Protein AF-A0A423XFN8-F1 (afdb_monomer)

Solvent-accessible surface area (backbone atoms only — not comparable to full-atom values): 9920 Å² total; per-residue (Å²): 135,83,81,80,76,76,83,78,79,75,72,73,83,64,72,74,47,66,69,60,49,49,41,53,52,44,55,46,25,53,52,26,41,52,51,16,45,32,30,52,80,33,45,68,60,43,37,38,61,73,40,56,92,78,33,81,88,62,83,74,67,57,66,69,60,52,52,52,30,37,52,49,14,50,50,27,41,49,51,20,44,43,33,52,46,55,57,66,72,50,74,51,64,67,59,48,46,53,53,42,51,56,49,37,54,49,38,54,50,54,51,58,69,51,49,86,78,38,75,62,71,78,37,91,82,40,64,89,74,54,52,80,53,44,52,58,57,44,63,48,37,51,50,51,38,49,52,37,52,36,53,68,71,52,56,83,51,78,76,81,75,77,76,74,76,71,77,85,79,132

Mean predicted aligned error: 8.45 Å

Sequence (170 aa):
MAPKQPPQVQQASFSVPLVYRIFFLLIEPVSALVGAFYAHFRQRDYLLLTHAASAPVFSPMPTGTSIVLSQLANLYLFFALNEAVVLRATSDLRVWKSVLFVLLLADLGHLWSLKELGLEIYAPWNWARWNAIDWGNIPFVYLGATLRLAFLADIGMPRAANKLIKPKKG

Foldseek 3Di:
DDDDDDPDPPPPQFDDDPVLCCVLAPVQLVLLLVQLCCLQVVVQVNQCLLPVVPGDPDPPDDPVSNVVSNVSSVVSNVSSCCSNPVVVVDSDLVSVLVNLVVVLVVLVVLLVVSCVVPPCLQPPVCVVVHDPVSVSRHVVSVVSNVSSVCVNVCNPGDPDPPPPPDPDDD

pLDDT: mean 85.53, std 15.1, range [42.75, 97.69]

Nearest PDB structures (foldseek):
  7m96-assembly2_C  TM=2.450E-01  e=3.052E+00  Bos taurus
  4q4a-assembly1_A  TM=2.405E-01  e=2.762E+00  Thermotoga maritima MSB8
  6uuj-assembly3_H  TM=2.293E-01  e=4.549E+00  Mycobacterium tuberculosis H37Rv

Secondary structure (DSSP, 8-state):
-PPPPPP----------HHHHHIIIIIHHHHHHHHHHHHHH-HHHHHHHHHGGGS--SSSPPHHHHHHHHHHHHHHHHHHHIIIIIHHH---HHHHHHHHHHHHHHHHHHHHHGGGG-GGGGSTTGGGG--HHHHHHTHHHHHHHHHHHHHHTTTTPPP-----------

InterPro domains:
  IPR056121 Domain of unknown function DUF7704 [PF24803] (15-155)
  IPR056121 Domain of unknown function DUF7704 [PTHR37019] (1-163)

Radius of gyration: 22.12 Å; Cα contacts (8 Å, |Δi|>4): 123; chains: 1; bounding box: 57×27×79 Å

Structure (mmCIF, N/CA/C/O backbone):
data_AF-A0A423XFN8-F1
#
_entry.id   AF-A0A423XFN8-F1
#
loop_
_atom_site.group_PDB
_atom_site.id
_atom_site.type_symbol
_atom_site.label_atom_id
_atom_site.label_alt_id
_atom_site.label_comp_id
_atom_site.label_asym_id
_atom_site.label_entity_id
_atom_site.label_seq_id
_atom_site.pdbx_PDB_ins_code
_atom_site.Cartn_x
_atom_site.Cartn_y
_atom_site.Cartn_z
_atom_site.occupancy
_atom_site.B_iso_or_equiv
_atom_site.auth_seq_id
_atom_site.auth_comp_id
_atom_site.auth_asym_id
_atom_site.auth_atom_id
_atom_site.pdbx_PDB_model_num
ATOM 1 N N . MET A 1 1 ? -8.480 -6.357 58.160 1.00 56.19 1 MET A N 1
ATOM 2 C CA . MET A 1 1 ? -8.954 -5.349 57.185 1.00 56.19 1 MET A CA 1
ATOM 3 C C . MET A 1 1 ? -8.361 -5.732 55.834 1.00 56.19 1 MET A C 1
ATOM 5 O O . MET A 1 1 ? -7.157 -5.605 55.669 1.00 56.19 1 MET A O 1
ATOM 9 N N . ALA A 1 2 ? -9.139 -6.340 54.936 1.00 52.19 2 ALA A N 1
ATOM 10 C CA . ALA A 1 2 ? -8.622 -6.749 53.627 1.00 52.19 2 ALA A CA 1
ATOM 11 C C . ALA A 1 2 ? -8.409 -5.505 52.738 1.00 52.19 2 ALA A C 1
ATOM 13 O O . ALA A 1 2 ? -9.276 -4.623 52.743 1.00 52.19 2 ALA A O 1
ATOM 14 N N . PRO A 1 3 ? -7.289 -5.393 52.001 1.00 55.03 3 PRO A N 1
ATOM 15 C CA . PRO A 1 3 ? -7.059 -4.266 51.105 1.00 55.03 3 PRO A CA 1
ATOM 16 C C . PRO A 1 3 ? -8.101 -4.273 49.980 1.00 55.03 3 PRO A C 1
ATOM 18 O O . PRO A 1 3 ? -8.287 -5.275 49.289 1.00 55.03 3 PRO A O 1
ATOM 21 N N . LYS A 1 4 ? -8.801 -3.144 49.811 1.00 50.28 4 LYS A N 1
ATOM 22 C CA . LYS A 1 4 ? -9.712 -2.919 4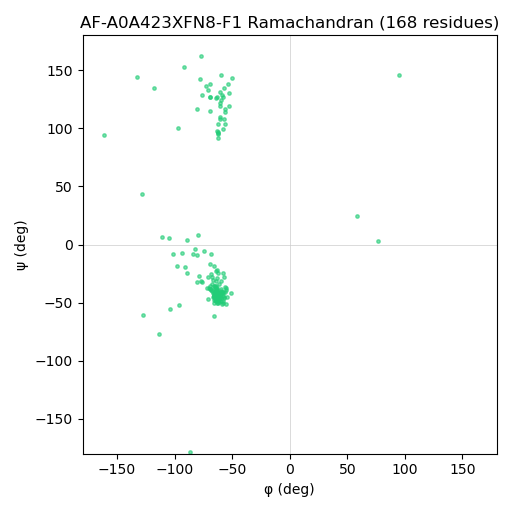8.683 1.00 50.28 4 LYS A CA 1
ATOM 23 C C . LYS A 1 4 ? -8.903 -3.010 47.391 1.00 50.28 4 LYS A C 1
ATOM 25 O O . LYS A 1 4 ? -7.985 -2.218 47.189 1.00 50.28 4 LYS A O 1
ATOM 30 N N . GLN A 1 5 ? -9.252 -3.963 46.531 1.00 48.12 5 GLN A N 1
ATOM 31 C CA . GLN A 1 5 ? -8.715 -4.022 45.177 1.00 48.12 5 GLN A CA 1
ATOM 32 C C . GLN A 1 5 ? -9.019 -2.694 44.462 1.00 48.12 5 GLN A C 1
ATOM 34 O O . GLN A 1 5 ? -10.144 -2.191 44.580 1.00 48.12 5 GLN A O 1
ATOM 39 N N . PRO A 1 6 ? -8.041 -2.097 43.757 1.00 52.78 6 PRO A N 1
ATOM 40 C CA . PRO A 1 6 ? -8.286 -0.894 42.981 1.00 52.78 6 PRO A CA 1
ATOM 41 C C . PRO A 1 6 ? -9.362 -1.180 41.924 1.00 52.78 6 PRO A C 1
ATOM 43 O O . PRO A 1 6 ? -9.443 -2.307 41.424 1.00 52.78 6 PRO A O 1
ATOM 46 N N . PRO A 1 7 ? -10.209 -0.192 41.591 1.00 47.75 7 PRO A N 1
ATOM 47 C CA . PRO A 1 7 ? -11.250 -0.369 40.592 1.00 47.75 7 PRO A CA 1
ATOM 48 C C . PRO A 1 7 ? -10.610 -0.819 39.279 1.00 47.75 7 PRO A C 1
ATOM 50 O O . PRO A 1 7 ? -9.807 -0.096 38.688 1.00 47.75 7 PRO A O 1
ATOM 53 N N . GLN A 1 8 ? -10.951 -2.031 38.837 1.00 47.66 8 GLN A N 1
ATOM 54 C CA . GLN A 1 8 ? -10.616 -2.497 37.500 1.00 47.66 8 GLN A CA 1
ATOM 55 C C . GLN A 1 8 ? -11.289 -1.537 36.522 1.00 47.66 8 GLN A C 1
ATOM 57 O O . GLN A 1 8 ? -12.515 -1.513 36.402 1.00 47.66 8 GLN A O 1
ATOM 62 N N . VAL A 1 9 ? -10.487 -0.700 35.864 1.00 49.47 9 VAL A N 1
ATOM 63 C CA . VAL A 1 9 ? -10.947 0.115 34.744 1.00 49.47 9 VAL A CA 1
ATOM 64 C C . VAL A 1 9 ? -11.358 -0.876 33.668 1.00 49.47 9 VAL A C 1
ATOM 66 O O . VAL A 1 9 ? -10.518 -1.436 32.969 1.00 49.47 9 VAL A O 1
ATOM 69 N N . GLN A 1 10 ? -12.656 -1.155 33.599 1.00 42.75 10 GLN A N 1
ATOM 70 C CA . GLN A 1 10 ? -13.248 -1.957 32.548 1.00 42.75 10 GLN A CA 1
ATOM 71 C C . GLN A 1 10 ? -12.989 -1.197 31.250 1.00 42.75 10 GLN A C 1
ATOM 73 O O . GLN A 1 10 ? -13.668 -0.212 30.957 1.00 42.75 10 GLN A O 1
ATOM 78 N N . GLN A 1 11 ? -11.932 -1.584 30.529 1.00 46.00 11 GLN A N 1
ATOM 79 C CA . GLN A 1 11 ? -11.659 -1.033 29.213 1.00 46.00 11 GLN A CA 1
ATOM 80 C C . GLN A 1 11 ? -12.909 -1.294 28.386 1.00 46.00 11 GLN A C 1
ATOM 82 O O . GLN A 1 11 ? -13.301 -2.445 28.188 1.00 46.00 11 GLN A O 1
ATOM 87 N N . ALA A 1 12 ? -13.590 -0.217 27.997 1.00 48.91 12 ALA A N 1
ATOM 88 C CA . ALA A 1 12 ? -14.726 -0.313 27.107 1.00 48.91 12 ALA A CA 1
ATOM 89 C C . ALA A 1 12 ? -14.255 -1.102 25.886 1.00 48.91 12 ALA A C 1
ATOM 91 O O . ALA A 1 12 ? -13.299 -0.696 25.226 1.00 48.91 12 ALA A O 1
ATOM 92 N N . SER A 1 13 ? -14.878 -2.253 25.635 1.00 52.38 13 SER A N 1
ATOM 93 C CA . SER A 1 13 ? -14.594 -3.070 24.464 1.00 52.38 13 SER A CA 1
ATOM 94 C C . SER A 1 13 ? -14.952 -2.240 23.239 1.00 52.38 13 SER A C 1
ATOM 96 O O . SER A 1 13 ? -16.119 -2.121 22.857 1.00 52.38 13 SER A O 1
ATOM 98 N N . PHE A 1 14 ? -13.950 -1.577 22.684 1.00 61.59 14 PHE A N 1
ATOM 99 C CA . PHE A 1 14 ? -14.089 -0.760 21.505 1.00 61.59 14 PHE A CA 1
ATOM 100 C C . PHE A 1 14 ? -14.349 -1.688 20.320 1.00 61.59 14 PHE A C 1
ATOM 102 O O . PHE A 1 14 ? -13.523 -2.531 19.971 1.00 61.59 14 PHE A O 1
ATOM 109 N N . SER A 1 15 ? -15.540 -1.576 19.736 1.00 74.69 15 SER A N 1
ATOM 110 C CA . SER A 1 15 ? -15.917 -2.373 18.575 1.00 74.69 15 SER A CA 1
ATOM 111 C C . SER A 1 15 ? -15.677 -1.548 17.319 1.00 74.69 15 SER A C 1
ATOM 113 O O . SER A 1 15 ? -16.465 -0.662 16.985 1.00 74.69 15 SER A O 1
ATOM 115 N N . VAL A 1 16 ? -14.557 -1.812 16.644 1.00 83.81 16 VAL A N 1
ATOM 116 C CA . VAL A 1 16 ? -14.291 -1.252 15.315 1.00 83.81 16 VAL A CA 1
ATOM 117 C C . VAL A 1 16 ? -15.388 -1.729 14.351 1.00 83.81 16 VAL A C 1
ATOM 119 O O .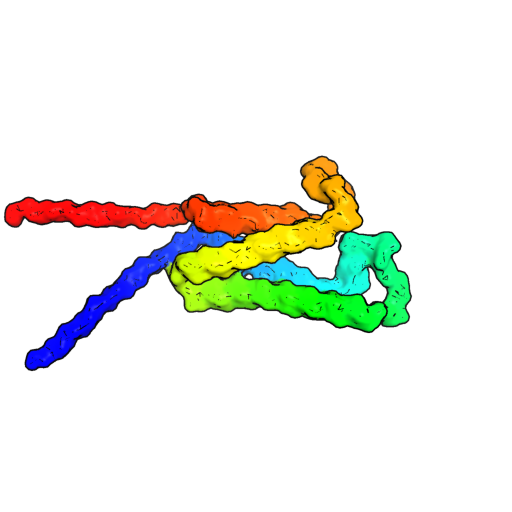 VAL A 1 16 ? -15.648 -2.938 14.300 1.00 83.81 16 VAL A O 1
ATOM 122 N N . PRO A 1 17 ? -16.008 -0.830 13.561 1.00 89.19 17 PRO A N 1
ATOM 123 C CA . PRO A 1 17 ? -16.967 -1.203 12.528 1.00 89.19 17 PRO A CA 1
ATOM 124 C C . PRO A 1 17 ? -16.446 -2.306 11.604 1.00 89.19 17 PRO A C 1
ATOM 126 O O . PRO A 1 17 ? -15.269 -2.340 11.242 1.00 89.19 17 PRO A O 1
ATOM 129 N N . LEU A 1 18 ? -17.346 -3.202 11.193 1.00 89.69 18 LEU A N 1
ATOM 130 C CA . LEU A 1 18 ? -16.993 -4.399 10.427 1.00 89.69 18 LEU A CA 1
ATOM 131 C C . LEU A 1 18 ? -16.220 -4.073 9.140 1.00 89.69 18 LEU A C 1
ATOM 133 O O . LEU A 1 18 ? -15.260 -4.766 8.826 1.00 89.69 18 LEU A O 1
ATOM 137 N N . VAL A 1 19 ? -16.600 -2.999 8.441 1.00 92.31 19 VAL A N 1
ATOM 138 C CA . VAL A 1 19 ? -15.951 -2.561 7.193 1.00 92.31 19 VAL A CA 1
ATOM 139 C C . VAL A 1 19 ? -14.458 -2.292 7.407 1.00 92.31 19 VAL A C 1
ATOM 141 O O . VAL A 1 19 ? -13.631 -2.861 6.700 1.00 92.31 19 VAL A O 1
ATOM 144 N N . TYR A 1 20 ? -14.103 -1.507 8.429 1.00 92.31 20 TYR A N 1
ATOM 145 C CA . TYR A 1 20 ? -12.704 -1.217 8.757 1.00 92.31 20 TYR A CA 1
ATOM 146 C C . TYR A 1 20 ? -11.944 -2.468 9.199 1.00 92.31 20 TYR A C 1
ATOM 148 O O . TYR A 1 20 ? -10.792 -2.653 8.824 1.00 92.31 20 TYR A O 1
ATOM 156 N N . ARG A 1 21 ? -12.588 -3.366 9.957 1.00 90.44 21 ARG A N 1
ATOM 157 C CA . ARG A 1 21 ? -11.958 -4.632 10.370 1.00 90.44 21 ARG A CA 1
ATOM 158 C C . ARG A 1 21 ? -11.649 -5.525 9.179 1.00 90.44 21 ARG A C 1
ATOM 160 O O . ARG A 1 21 ? -10.557 -6.069 9.115 1.00 90.44 21 ARG A O 1
ATOM 167 N N . ILE A 1 22 ? -12.596 -5.702 8.262 1.00 92.50 22 ILE A N 1
ATOM 168 C CA . ILE A 1 22 ? -12.396 -6.551 7.084 1.00 92.50 22 ILE A CA 1
ATOM 169 C C . ILE A 1 22 ? -11.290 -5.968 6.208 1.00 92.50 22 ILE A C 1
ATOM 171 O O . ILE A 1 22 ? -10.395 -6.702 5.795 1.00 92.50 22 ILE A O 1
ATOM 175 N N . PHE A 1 23 ? -11.325 -4.660 5.955 1.00 93.50 23 PHE A N 1
ATOM 176 C CA . PHE A 1 23 ? -10.339 -4.034 5.088 1.00 93.50 23 PHE A CA 1
ATOM 177 C C . PHE A 1 23 ? -8.931 -4.086 5.698 1.00 93.50 23 PHE A C 1
ATOM 179 O O . PHE A 1 23 ? -8.070 -4.776 5.154 1.00 93.50 23 PHE A O 1
ATOM 186 N N . PHE A 1 24 ? -8.731 -3.468 6.868 1.00 92.44 24 PHE A N 1
ATOM 187 C CA . PHE A 1 24 ? -7.403 -3.336 7.477 1.00 92.44 24 PHE A CA 1
ATOM 188 C C . PHE A 1 24 ? -6.839 -4.652 8.009 1.00 92.44 24 PHE A C 1
ATOM 190 O O . PHE A 1 24 ? -5.632 -4.798 8.099 1.00 92.44 24 PHE A O 1
ATOM 197 N N . LEU A 1 25 ? -7.668 -5.622 8.413 1.00 91.50 25 LEU A N 1
ATOM 198 C CA . LEU A 1 25 ? -7.147 -6.863 9.000 1.00 91.50 25 LEU A CA 1
ATOM 199 C C . LEU A 1 25 ? -7.048 -8.015 7.999 1.00 91.50 25 LEU A C 1
ATOM 201 O O . LEU A 1 25 ? -6.356 -8.987 8.307 1.00 91.50 25 LEU A O 1
ATOM 205 N N . LEU A 1 26 ? -7.738 -7.967 6.855 1.00 91.56 26 LEU A N 1
ATOM 206 C CA . LEU A 1 26 ? -7.758 -9.076 5.890 1.00 91.56 26 LEU A CA 1
ATOM 207 C C . LEU A 1 26 ? -7.386 -8.637 4.479 1.00 91.56 26 LEU A C 1
ATOM 209 O O . LEU A 1 26 ? -6.407 -9.145 3.94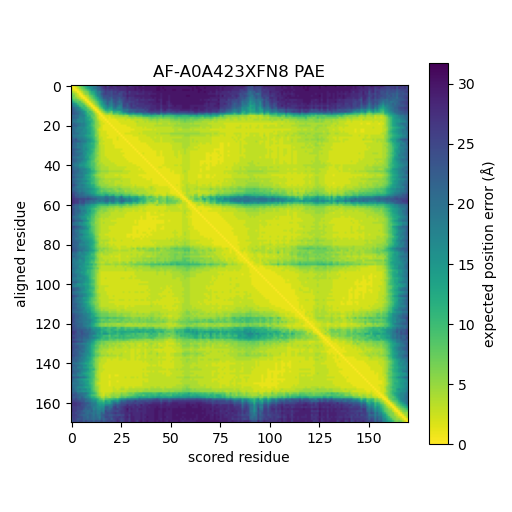1 1.00 91.56 26 LEU A O 1
ATOM 213 N N . ILE A 1 27 ? -8.159 -7.727 3.882 1.00 93.62 27 ILE A N 1
ATOM 214 C CA . ILE A 1 27 ? -7.989 -7.362 2.466 1.00 93.62 27 ILE A CA 1
ATOM 215 C C . ILE A 1 27 ? -6.609 -6.753 2.245 1.00 93.62 27 ILE A C 1
ATOM 217 O O . ILE A 1 27 ? -5.885 -7.156 1.333 1.00 93.62 27 ILE A O 1
ATOM 221 N N . GLU A 1 28 ? -6.239 -5.805 3.093 1.00 93.06 28 GLU A N 1
ATOM 222 C CA . GLU A 1 28 ? -4.999 -5.069 2.940 1.00 93.06 28 GLU A CA 1
ATOM 223 C C . GLU A 1 28 ? -3.750 -5.909 3.239 1.00 93.06 28 GLU A C 1
ATOM 225 O O . GLU A 1 28 ? -2.894 -5.985 2.352 1.00 93.06 28 GLU A O 1
ATOM 230 N N . PRO A 1 29 ? -3.671 -6.678 4.346 1.00 92.88 29 PRO A N 1
ATOM 231 C CA . PRO A 1 29 ? -2.532 -7.561 4.585 1.00 92.88 29 PRO A CA 1
ATOM 232 C C . PRO A 1 29 ? -2.320 -8.583 3.470 1.00 92.88 29 PRO A C 1
ATOM 234 O O . PRO A 1 29 ? -1.186 -8.836 3.070 1.00 92.88 29 PRO A O 1
ATOM 237 N N . VAL A 1 30 ? -3.399 -9.166 2.936 1.00 94.75 30 VAL A N 1
ATOM 238 C CA . VAL A 1 30 ? -3.303 -10.120 1.821 1.00 94.75 30 VAL A CA 1
ATOM 239 C C . VAL A 1 30 ? -2.796 -9.424 0.558 1.00 94.75 30 VAL A C 1
ATOM 241 O O . VAL A 1 30 ? -1.916 -9.955 -0.116 1.00 94.75 30 VAL A O 1
ATOM 244 N N . SER A 1 31 ? -3.295 -8.226 0.258 1.00 93.56 31 SER A N 1
ATOM 245 C CA . SER A 1 31 ? -2.862 -7.455 -0.914 1.00 93.56 31 SER A CA 1
ATOM 246 C C . SER A 1 31 ? -1.387 -7.050 -0.809 1.00 93.56 31 SER A C 1
ATOM 248 O O . SER A 1 31 ? -0.629 -7.227 -1.763 1.00 93.56 31 SER A O 1
ATOM 250 N N . ALA A 1 32 ? -0.943 -6.610 0.372 1.00 94.25 32 ALA A N 1
ATOM 251 C CA . ALA A 1 32 ? 0.457 -6.303 0.650 1.00 94.25 32 ALA A CA 1
ATOM 252 C C . ALA A 1 32 ? 1.357 -7.547 0.528 1.00 94.25 32 ALA A C 1
ATOM 254 O O . ALA A 1 32 ? 2.441 -7.465 -0.048 1.00 94.25 32 ALA A O 1
ATOM 255 N N . LEU A 1 33 ? 0.902 -8.724 0.979 1.00 95.44 33 LEU A N 1
ATOM 256 C CA . LEU A 1 33 ? 1.630 -9.986 0.785 1.00 95.44 33 LEU A CA 1
ATOM 257 C C . LEU A 1 33 ? 1.766 -10.366 -0.694 1.00 95.44 33 LEU A C 1
ATOM 259 O O . LEU A 1 33 ? 2.828 -10.836 -1.103 1.00 95.44 33 LEU A O 1
ATOM 263 N N . VAL A 1 34 ? 0.729 -10.148 -1.507 1.00 95.12 34 VAL A N 1
ATOM 264 C CA . VAL A 1 34 ? 0.810 -10.357 -2.963 1.00 95.12 34 VAL A CA 1
ATOM 265 C C . VAL A 1 34 ? 1.838 -9.404 -3.575 1.00 95.12 34 VAL A C 1
ATOM 267 O O . VAL A 1 34 ? 2.700 -9.849 -4.334 1.00 95.12 34 VAL A O 1
ATOM 270 N N . GLY A 1 35 ? 1.816 -8.123 -3.196 1.00 94.69 35 GLY A N 1
ATOM 271 C CA . GLY A 1 35 ? 2.830 -7.149 -3.611 1.00 94.69 35 GLY A CA 1
ATOM 272 C C . GLY A 1 35 ? 4.247 -7.584 -3.227 1.00 94.69 35 GLY A C 1
ATOM 273 O O . GLY A 1 35 ? 5.145 -7.583 -4.070 1.00 94.69 35 GLY A O 1
ATOM 274 N N . ALA A 1 36 ? 4.442 -8.041 -1.985 1.00 96.75 36 ALA A N 1
ATOM 275 C CA . ALA A 1 36 ? 5.722 -8.554 -1.495 1.00 96.75 36 ALA A CA 1
ATOM 276 C C . ALA A 1 36 ? 6.203 -9.769 -2.300 1.00 96.75 36 ALA A C 1
ATOM 278 O O . ALA A 1 36 ? 7.372 -9.851 -2.682 1.00 96.75 36 ALA A O 1
ATOM 279 N N . PHE A 1 37 ? 5.293 -10.699 -2.601 1.00 97.06 37 PHE A N 1
ATOM 280 C CA . PHE A 1 37 ? 5.602 -11.876 -3.399 1.00 97.06 37 PHE A CA 1
ATOM 281 C C . PHE A 1 37 ? 6.109 -11.491 -4.791 1.00 97.06 37 PHE A C 1
ATOM 283 O O . PHE A 1 37 ? 7.161 -11.978 -5.211 1.00 97.06 37 PHE A O 1
ATOM 290 N N . TYR A 1 38 ? 5.407 -10.595 -5.492 1.00 96.12 38 TYR A N 1
ATOM 291 C CA . TYR A 1 38 ? 5.839 -10.173 -6.823 1.00 96.12 38 TYR A CA 1
ATOM 292 C C . TYR A 1 38 ? 7.152 -9.386 -6.779 1.00 96.12 38 TYR A C 1
ATOM 294 O O . TYR A 1 38 ? 8.044 -9.649 -7.585 1.00 96.12 38 TYR A O 1
ATOM 302 N N . ALA A 1 39 ? 7.312 -8.487 -5.807 1.00 95.94 39 ALA A N 1
ATOM 303 C CA . ALA A 1 39 ? 8.523 -7.689 -5.658 1.00 95.94 39 ALA A CA 1
ATOM 304 C C . ALA A 1 39 ? 9.769 -8.542 -5.349 1.00 95.94 39 ALA A C 1
ATOM 306 O O . ALA A 1 39 ? 10.855 -8.198 -5.801 1.00 95.94 39 ALA A O 1
ATOM 307 N N . HIS A 1 40 ? 9.657 -9.675 -4.646 1.00 97.06 40 HIS A N 1
ATOM 308 C CA . HIS A 1 40 ? 10.824 -10.524 -4.361 1.00 97.06 40 HIS A CA 1
ATOM 309 C C . HIS A 1 40 ? 10.992 -11.692 -5.340 1.00 97.06 40 HIS A C 1
ATOM 311 O O . HIS A 1 40 ? 12.062 -11.866 -5.918 1.00 97.06 40 HIS A O 1
ATOM 317 N N . PHE A 1 41 ? 9.943 -12.488 -5.553 1.00 96.06 41 PHE A N 1
ATOM 318 C CA . PHE A 1 41 ? 10.034 -13.743 -6.306 1.00 96.06 41 PHE A CA 1
ATOM 319 C C . PHE A 1 41 ? 9.758 -13.579 -7.805 1.00 96.06 41 PHE A C 1
ATOM 321 O O . PHE A 1 41 ? 10.135 -14.443 -8.595 1.00 96.06 41 PHE A O 1
ATOM 328 N N . ARG A 1 42 ? 9.106 -12.483 -8.219 1.00 94.88 42 ARG A N 1
ATOM 329 C CA . ARG A 1 42 ? 8.728 -12.203 -9.618 1.00 94.88 42 ARG A CA 1
ATOM 330 C C . ARG A 1 42 ? 9.190 -10.816 -10.070 1.00 94.88 42 ARG A C 1
ATOM 332 O O . ARG A 1 42 ? 8.469 -10.105 -10.760 1.00 94.88 42 ARG A O 1
ATOM 339 N N . GLN A 1 43 ? 10.424 -10.448 -9.720 1.00 94.81 43 GLN A N 1
ATOM 340 C CA . GLN A 1 43 ? 10.999 -9.115 -9.967 1.00 94.81 43 GLN A CA 1
ATOM 341 C C . GLN A 1 43 ? 10.858 -8.630 -11.417 1.00 94.81 43 GLN A C 1
ATOM 343 O O . GLN A 1 43 ? 10.544 -7.466 -11.653 1.00 94.81 43 GLN A O 1
ATOM 348 N N . ARG A 1 44 ? 11.073 -9.516 -12.398 1.00 93.44 44 ARG A N 1
ATOM 349 C CA . ARG A 1 44 ? 10.933 -9.170 -13.820 1.00 93.44 44 ARG A CA 1
ATOM 350 C C . ARG A 1 44 ? 9.496 -8.805 -14.172 1.00 93.44 44 ARG A C 1
ATOM 352 O O . ARG A 1 44 ? 9.280 -7.765 -14.783 1.00 93.44 44 ARG A O 1
ATOM 359 N N . ASP A 1 45 ? 8.543 -9.637 -13.767 1.00 93.81 45 ASP A N 1
ATOM 360 C CA . ASP A 1 45 ? 7.119 -9.405 -14.018 1.00 93.81 45 ASP A CA 1
ATOM 361 C C . ASP A 1 45 ? 6.665 -8.120 -13.311 1.00 93.81 45 ASP A C 1
ATOM 363 O O . ASP A 1 45 ? 5.983 -7.294 -13.910 1.00 93.81 45 ASP A O 1
ATOM 367 N N . TYR A 1 46 ? 7.131 -7.897 -12.077 1.00 94.81 46 TYR A N 1
ATOM 368 C CA . TYR A 1 46 ? 6.861 -6.682 -11.308 1.00 94.81 46 TYR A CA 1
ATOM 369 C C . TYR A 1 46 ? 7.330 -5.416 -12.037 1.00 94.81 46 TYR A C 1
ATOM 371 O O . TYR A 1 46 ? 6.563 -4.465 -12.179 1.00 94.81 46 TYR A O 1
ATOM 379 N N . LEU A 1 47 ? 8.565 -5.400 -12.552 1.00 95.00 47 LEU A N 1
ATOM 380 C CA . LEU A 1 47 ? 9.098 -4.251 -13.294 1.00 95.00 47 LEU A CA 1
ATOM 381 C C . LEU A 1 47 ? 8.434 -4.072 -14.662 1.00 95.00 47 LEU A C 1
ATOM 383 O O . LEU A 1 47 ? 8.191 -2.936 -15.059 1.00 95.00 47 LEU A O 1
ATOM 387 N N . LEU A 1 48 ? 8.118 -5.162 -15.368 1.00 93.94 48 LEU A N 1
ATOM 388 C CA . LEU A 1 48 ? 7.402 -5.103 -16.647 1.00 93.94 48 LEU A CA 1
ATOM 389 C C . LEU A 1 48 ? 6.006 -4.507 -16.484 1.00 93.94 48 LEU A C 1
ATOM 391 O O . LEU A 1 48 ? 5.607 -3.665 -17.284 1.00 93.94 48 LEU A O 1
ATOM 395 N N . LEU A 1 49 ? 5.285 -4.922 -15.442 1.00 93.38 49 LEU A N 1
ATOM 396 C CA . LEU A 1 49 ? 3.977 -4.364 -15.119 1.00 93.38 49 LEU A CA 1
ATOM 397 C C . LEU A 1 49 ? 4.088 -2.912 -14.645 1.00 93.38 49 LEU A C 1
ATOM 399 O O . LEU A 1 49 ? 3.247 -2.099 -15.006 1.00 93.38 49 LEU A O 1
ATOM 403 N N . THR A 1 50 ? 5.124 -2.574 -13.869 1.00 93.50 50 THR A N 1
ATOM 404 C CA . THR A 1 50 ? 5.338 -1.199 -13.387 1.00 93.50 50 THR A CA 1
ATOM 405 C C . THR A 1 50 ? 5.637 -0.246 -14.542 1.00 93.50 50 THR A C 1
ATOM 407 O O . THR A 1 50 ? 5.021 0.809 -14.645 1.00 93.50 50 THR A O 1
ATOM 410 N N . HIS A 1 51 ? 6.588 -0.594 -15.413 1.00 93.31 51 HIS A N 1
ATOM 411 C CA . HIS A 1 51 ? 6.913 0.196 -16.595 1.00 93.31 51 HIS A CA 1
ATOM 412 C C . HIS A 1 51 ? 7.693 -0.637 -17.622 1.00 93.31 51 HIS A C 1
ATOM 414 O O . HIS A 1 51 ? 8.924 -0.724 -17.591 1.00 93.31 51 HIS A O 1
ATOM 420 N N . ALA A 1 52 ? 6.971 -1.229 -18.576 1.00 90.75 52 ALA A N 1
ATOM 421 C CA . ALA A 1 52 ? 7.544 -2.140 -19.566 1.00 90.75 52 ALA A CA 1
ATOM 422 C C . ALA A 1 52 ? 8.696 -1.528 -20.381 1.00 90.75 52 ALA A C 1
ATOM 424 O O . ALA A 1 52 ? 9.669 -2.218 -20.674 1.00 90.75 52 ALA A O 1
ATOM 425 N N . ALA A 1 53 ? 8.615 -0.235 -20.715 1.00 90.62 53 ALA A N 1
ATOM 426 C CA . ALA A 1 53 ? 9.608 0.427 -21.559 1.00 90.62 53 ALA A CA 1
ATOM 427 C C . ALA A 1 53 ? 10.986 0.581 -20.889 1.00 90.62 53 ALA A C 1
ATOM 429 O O . ALA A 1 53 ? 11.991 0.646 -21.592 1.00 90.62 53 ALA A O 1
ATOM 430 N N . SER A 1 54 ? 11.055 0.612 -19.552 1.00 90.75 54 SER A N 1
ATOM 431 C CA . SER A 1 54 ? 12.324 0.686 -18.806 1.00 90.75 54 SER A CA 1
ATOM 432 C C . SER A 1 54 ? 12.651 -0.589 -18.029 1.00 90.75 54 SER A C 1
ATOM 434 O O . SER A 1 54 ? 13.598 -0.601 -17.241 1.00 90.75 54 SER A O 1
ATOM 436 N N . ALA A 1 55 ? 11.868 -1.655 -18.196 1.00 90.94 55 ALA A N 1
ATOM 437 C CA . ALA A 1 55 ? 12.114 -2.912 -17.511 1.00 90.94 55 ALA A CA 1
ATOM 438 C C . ALA A 1 55 ? 13.389 -3.589 -18.063 1.00 90.94 55 ALA A C 1
ATOM 440 O O . ALA A 1 55 ? 13.593 -3.617 -19.281 1.00 90.94 55 ALA A O 1
ATOM 441 N N . PRO A 1 56 ? 14.251 -4.174 -17.208 1.00 87.69 56 PRO A N 1
ATOM 442 C CA . PRO A 1 56 ? 15.446 -4.875 -17.662 1.00 87.69 56 PRO A CA 1
ATOM 443 C C . PRO A 1 56 ? 15.112 -6.021 -18.625 1.00 87.69 56 PRO A C 1
ATOM 445 O O . PRO A 1 56 ? 14.318 -6.912 -18.316 1.00 87.69 56 PRO A O 1
ATOM 448 N N . VAL A 1 57 ? 15.752 -6.014 -19.796 1.00 80.31 57 VAL A N 1
ATOM 449 C CA . VAL A 1 57 ? 15.538 -7.027 -20.845 1.00 80.31 57 VAL A CA 1
ATOM 450 C C . VAL A 1 57 ? 16.322 -8.316 -20.554 1.00 80.31 57 VAL A C 1
ATOM 452 O O . VAL A 1 57 ? 15.863 -9.418 -20.876 1.00 80.31 57 VAL A O 1
ATOM 455 N N . PHE A 1 58 ? 17.490 -8.181 -19.917 1.00 75.81 58 PHE A N 1
ATOM 456 C CA . PHE A 1 58 ? 18.458 -9.255 -19.692 1.00 75.81 58 PHE A CA 1
ATOM 457 C C . PHE A 1 58 ? 18.246 -9.985 -18.358 1.00 75.81 58 PHE A C 1
ATOM 459 O O . PHE A 1 58 ? 17.741 -9.420 -17.390 1.00 75.81 58 PHE A O 1
ATOM 466 N N . SER A 1 59 ? 18.662 -11.254 -18.323 1.00 77.69 59 SER A N 1
ATOM 467 C CA . SER A 1 59 ? 18.726 -12.087 -17.119 1.00 77.69 59 SER A CA 1
ATOM 468 C C . SER A 1 59 ? 20.187 -12.479 -16.869 1.00 77.69 59 SER A C 1
ATOM 470 O O . SER A 1 59 ? 20.847 -12.889 -17.827 1.00 77.69 59 SER A O 1
ATOM 472 N N . PRO A 1 60 ? 20.699 -12.400 -15.628 1.00 83.75 60 PRO A N 1
ATOM 473 C CA . PRO A 1 60 ? 19.972 -12.104 -14.389 1.00 83.75 60 PRO A CA 1
ATOM 474 C C . PRO A 1 60 ? 19.626 -10.615 -14.204 1.00 83.75 60 PRO A C 1
ATOM 476 O O . PRO A 1 60 ? 20.201 -9.741 -14.849 1.00 83.75 60 PRO A O 1
ATOM 479 N N . MET A 1 61 ? 18.670 -10.343 -13.308 1.00 91.25 61 MET A N 1
ATOM 480 C CA . MET A 1 61 ? 18.296 -8.988 -12.879 1.00 91.25 61 MET A CA 1
ATOM 481 C C . MET A 1 61 ? 19.539 -8.224 -12.393 1.00 91.25 61 MET A C 1
ATOM 483 O O . MET A 1 61 ? 20.332 -8.813 -11.651 1.00 91.25 61 MET A O 1
ATOM 487 N N . PRO A 1 62 ? 19.715 -6.930 -12.729 1.00 93.44 62 PRO A N 1
ATOM 488 C CA . PRO A 1 62 ? 20.809 -6.139 -12.179 1.00 93.44 62 PRO A CA 1
ATOM 489 C C . PRO A 1 62 ? 20.823 -6.207 -10.648 1.00 93.44 62 PRO A C 1
ATOM 491 O O . PRO A 1 62 ? 19.794 -5.995 -10.002 1.00 93.44 62 PRO A O 1
ATOM 494 N N . THR A 1 63 ? 21.989 -6.491 -10.064 1.00 94.06 63 THR A N 1
ATOM 495 C CA . THR A 1 63 ? 22.122 -6.795 -8.630 1.00 94.06 63 THR A CA 1
ATOM 496 C C . THR A 1 63 ? 21.529 -5.704 -7.740 1.00 94.06 63 THR A C 1
ATOM 498 O O . THR A 1 63 ? 20.767 -6.006 -6.826 1.00 94.06 63 THR A O 1
ATOM 501 N N . GLY A 1 64 ? 21.813 -4.430 -8.037 1.00 95.31 64 GLY A N 1
ATOM 502 C CA . GLY A 1 64 ? 21.265 -3.300 -7.278 1.00 95.31 64 GLY A CA 1
ATOM 503 C C . GLY A 1 64 ? 19.735 -3.241 -7.325 1.00 95.31 64 GLY A C 1
ATOM 504 O O . GLY A 1 64 ? 19.091 -3.112 -6.288 1.00 95.31 64 GLY A O 1
ATOM 505 N N . THR A 1 65 ? 19.142 -3.424 -8.507 1.00 94.50 65 THR A N 1
ATOM 506 C CA . THR A 1 65 ? 17.683 -3.471 -8.684 1.00 94.50 65 THR A CA 1
ATOM 507 C C . THR A 1 65 ? 17.063 -4.639 -7.919 1.00 94.50 65 THR A C 1
ATOM 509 O O . THR A 1 65 ? 16.051 -4.460 -7.247 1.00 94.50 65 THR A O 1
ATOM 512 N N . SER A 1 66 ? 17.687 -5.819 -7.966 1.00 95.31 66 SER A N 1
ATOM 513 C CA . SER A 1 66 ? 17.209 -7.003 -7.245 1.00 95.31 66 SER A CA 1
ATOM 514 C C . SER A 1 66 ? 17.225 -6.814 -5.723 1.00 95.31 66 SER A C 1
ATOM 516 O O . SER A 1 66 ? 16.271 -7.191 -5.035 1.00 95.31 66 SER A O 1
ATOM 518 N N . ILE A 1 67 ? 18.275 -6.179 -5.189 1.00 96.75 67 ILE A N 1
ATOM 519 C CA . ILE A 1 67 ? 18.375 -5.839 -3.763 1.00 96.75 67 ILE A CA 1
ATOM 520 C C . ILE A 1 67 ? 17.264 -4.861 -3.374 1.00 96.75 67 ILE A C 1
ATOM 522 O O . ILE A 1 67 ? 16.530 -5.132 -2.426 1.00 96.75 67 ILE A O 1
ATOM 526 N N . VAL A 1 68 ? 17.091 -3.769 -4.124 1.00 97.19 68 VAL A N 1
ATOM 527 C CA . VAL A 1 68 ? 16.078 -2.741 -3.825 1.00 97.19 68 VAL A CA 1
ATOM 528 C C . VAL A 1 68 ? 14.658 -3.307 -3.904 1.00 97.19 68 VAL A C 1
ATOM 530 O O . VAL A 1 68 ? 13.844 -3.040 -3.025 1.00 97.19 68 VAL A O 1
ATOM 533 N N . LEU A 1 69 ? 14.355 -4.152 -4.893 1.00 96.69 69 LEU A N 1
ATOM 534 C CA . LEU A 1 69 ? 13.052 -4.819 -4.982 1.00 96.69 69 LEU A CA 1
ATOM 535 C C . LEU A 1 69 ? 12.809 -5.792 -3.821 1.00 96.69 69 LEU A C 1
ATOM 537 O O . LEU A 1 69 ? 11.698 -5.883 -3.306 1.00 96.69 69 LEU A O 1
ATOM 541 N N . SER A 1 70 ? 13.852 -6.476 -3.352 1.00 97.50 70 SER A N 1
ATOM 542 C CA . SER A 1 70 ? 13.754 -7.330 -2.162 1.00 97.50 70 SER A CA 1
ATOM 543 C C . SER A 1 70 ? 13.555 -6.512 -0.882 1.00 97.50 70 SER A C 1
ATOM 545 O O . SER A 1 70 ? 12.799 -6.919 -0.003 1.00 97.50 70 SER A O 1
ATOM 547 N N . GLN A 1 71 ? 14.176 -5.334 -0.782 1.00 97.62 71 GLN A N 1
ATOM 548 C CA . GLN A 1 71 ? 13.927 -4.386 0.308 1.00 97.62 71 GLN A CA 1
ATOM 549 C C . GLN A 1 71 ? 12.487 -3.856 0.267 1.00 97.62 71 GLN A C 1
ATOM 551 O O . GLN A 1 71 ? 11.839 -3.790 1.311 1.00 97.62 71 GLN A O 1
ATOM 556 N N . LEU A 1 72 ? 11.958 -3.553 -0.923 1.00 96.75 72 LEU A N 1
ATOM 557 C CA . LEU A 1 72 ? 10.558 -3.170 -1.113 1.00 96.75 72 LEU A CA 1
ATOM 558 C C . LEU A 1 72 ? 9.606 -4.293 -0.680 1.00 96.75 72 LEU A C 1
ATOM 560 O O . LEU A 1 72 ? 8.678 -4.052 0.088 1.00 96.75 72 LEU A O 1
ATOM 564 N N . ALA A 1 73 ? 9.875 -5.533 -1.095 1.00 97.31 73 ALA A N 1
ATOM 565 C CA . ALA A 1 73 ? 9.098 -6.693 -0.674 1.00 97.31 73 ALA A CA 1
ATOM 566 C C . ALA A 1 73 ? 9.094 -6.874 0.850 1.00 97.31 73 ALA A C 1
ATOM 568 O O . ALA A 1 73 ? 8.056 -7.165 1.443 1.00 97.31 73 ALA A O 1
ATOM 569 N N . ASN A 1 74 ? 10.242 -6.656 1.495 1.00 97.69 74 ASN A N 1
ATOM 570 C CA . ASN A 1 74 ? 10.351 -6.695 2.948 1.00 97.69 74 ASN A CA 1
ATOM 571 C C . ASN A 1 74 ? 9.507 -5.597 3.625 1.00 97.69 74 ASN A C 1
ATOM 573 O O . ASN A 1 74 ? 8.882 -5.861 4.649 1.00 97.69 74 ASN A O 1
ATOM 577 N N . LEU A 1 75 ? 9.430 -4.391 3.049 1.00 95.94 75 LEU A N 1
ATOM 578 C CA . LEU A 1 75 ? 8.551 -3.328 3.555 1.00 95.94 75 LEU A CA 1
ATOM 579 C C . LEU A 1 75 ? 7.064 -3.667 3.380 1.00 95.94 75 LEU A C 1
ATOM 581 O O . LEU A 1 75 ? 6.280 -3.449 4.301 1.00 95.94 75 LEU A O 1
ATOM 585 N N . TYR A 1 76 ? 6.671 -4.269 2.256 1.00 95.88 76 TYR A N 1
ATOM 586 C CA . TYR A 1 76 ? 5.297 -4.748 2.065 1.00 95.88 76 TYR A CA 1
ATOM 587 C C . TYR A 1 76 ? 4.927 -5.867 3.045 1.00 95.88 76 TYR A C 1
ATOM 589 O O . TYR A 1 76 ? 3.842 -5.844 3.629 1.00 95.88 76 TYR A O 1
ATOM 597 N N . LEU A 1 77 ? 5.846 -6.799 3.314 1.00 95.38 77 LEU A N 1
ATOM 598 C CA . LEU A 1 77 ? 5.667 -7.796 4.371 1.00 95.38 77 LEU A CA 1
ATOM 599 C C . LEU A 1 77 ? 5.537 -7.132 5.750 1.00 95.38 77 LEU A C 1
ATOM 601 O O . LEU A 1 77 ? 4.680 -7.520 6.541 1.00 95.38 77 LEU A O 1
ATOM 605 N N . PHE A 1 78 ? 6.350 -6.114 6.036 1.00 94.25 78 PHE A N 1
ATOM 606 C CA . PHE A 1 78 ? 6.260 -5.348 7.277 1.00 94.25 78 PHE A CA 1
ATOM 607 C C . PHE A 1 78 ? 4.887 -4.678 7.443 1.00 94.25 78 PHE A C 1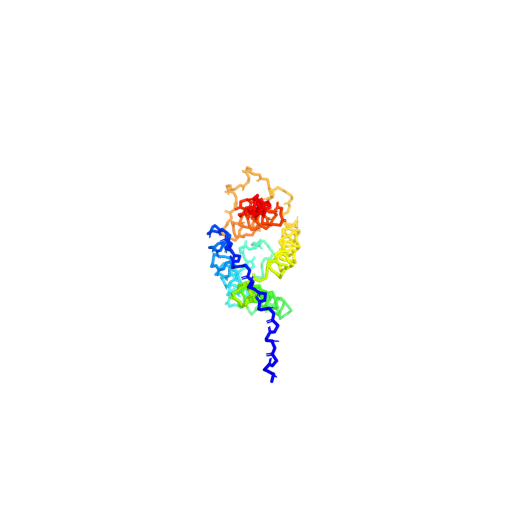
ATOM 609 O O . PHE A 1 78 ? 4.321 -4.748 8.536 1.00 94.25 78 PHE A O 1
ATOM 616 N N . PHE A 1 79 ? 4.310 -4.093 6.389 1.00 91.19 79 PHE A N 1
ATOM 617 C CA . PHE A 1 79 ? 2.949 -3.542 6.437 1.00 91.19 79 PHE A CA 1
ATOM 618 C C . PHE A 1 79 ? 1.91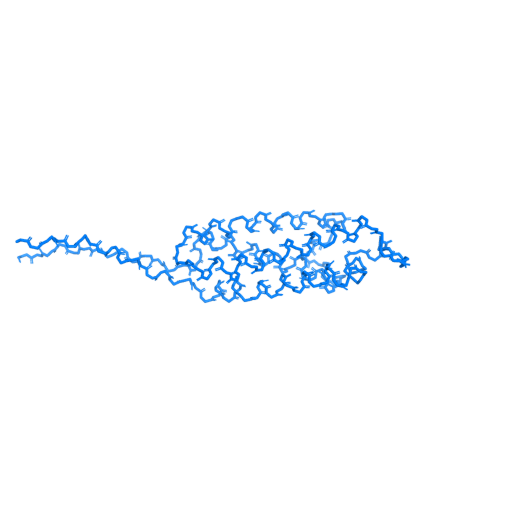4 -4.623 6.742 1.00 91.19 79 PHE A C 1
ATOM 620 O O . PHE A 1 79 ? 1.163 -4.488 7.712 1.00 91.19 79 PHE A O 1
ATOM 627 N N . ALA A 1 80 ? 1.965 -5.739 6.008 1.00 92.25 80 ALA A N 1
ATOM 628 C CA . ALA A 1 80 ? 1.070 -6.866 6.233 1.00 92.25 80 ALA A CA 1
ATOM 629 C C . ALA A 1 80 ? 1.146 -7.379 7.677 1.00 92.25 80 ALA A C 1
ATOM 631 O O . ALA A 1 80 ? 0.118 -7.672 8.278 1.00 92.25 80 ALA A O 1
ATOM 632 N N . LEU A 1 81 ? 2.343 -7.455 8.266 1.00 90.50 81 LEU A N 1
ATOM 633 C CA . LEU A 1 81 ? 2.533 -7.900 9.648 1.00 90.50 81 LEU A CA 1
ATOM 634 C C . LEU A 1 81 ? 2.055 -6.878 10.685 1.00 90.50 81 LEU A C 1
ATOM 636 O O . LEU A 1 81 ? 1.497 -7.286 11.701 1.00 90.50 81 LEU A O 1
ATOM 640 N N . ASN A 1 82 ? 2.230 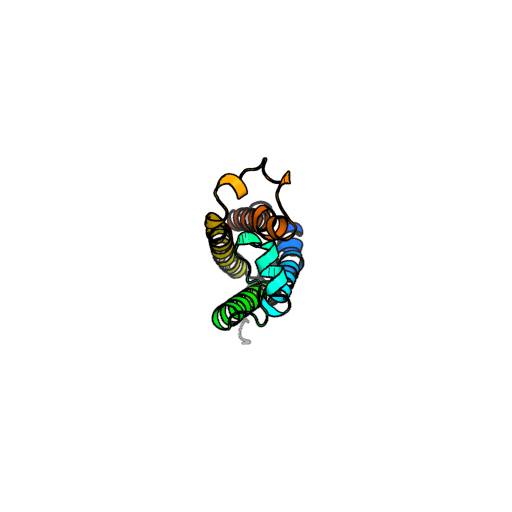-5.574 10.460 1.00 88.94 82 ASN A N 1
ATOM 641 C CA . ASN A 1 82 ? 1.713 -4.556 11.383 1.00 88.94 82 ASN A CA 1
ATOM 642 C C . ASN A 1 82 ? 0.190 -4.639 11.480 1.00 88.94 82 ASN A C 1
ATOM 644 O O . ASN A 1 82 ? -0.383 -4.706 12.567 1.00 88.94 82 ASN A O 1
ATOM 648 N N . GLU A 1 83 ? -0.474 -4.718 10.341 1.00 86.06 83 GLU A N 1
ATOM 649 C CA . GLU A 1 83 ? -1.920 -4.864 10.285 1.00 86.06 83 GLU A CA 1
ATOM 650 C C . GLU A 1 83 ? -2.383 -6.241 10.771 1.00 86.06 83 GLU A C 1
ATOM 652 O O . GLU A 1 83 ? -3.377 -6.365 11.495 1.00 86.06 83 GLU A O 1
ATOM 657 N N . ALA A 1 84 ? -1.632 -7.294 10.433 1.00 84.56 84 ALA A N 1
ATOM 658 C CA . ALA A 1 84 ? -1.973 -8.645 10.834 1.00 84.56 84 ALA A CA 1
ATOM 659 C C . ALA A 1 84 ? -1.857 -8.842 12.348 1.00 84.56 84 ALA A C 1
ATOM 661 O O . ALA A 1 84 ? -2.752 -9.425 12.958 1.00 84.56 84 ALA A O 1
ATOM 662 N N . VAL A 1 85 ? -0.771 -8.354 12.946 1.00 87.56 85 VAL A N 1
ATOM 663 C CA . VAL A 1 85 ? -0.367 -8.655 14.321 1.00 87.56 85 VAL A CA 1
ATOM 664 C C . VAL A 1 85 ? -0.675 -7.492 15.255 1.00 87.56 85 VAL A C 1
ATOM 666 O O . VAL A 1 85 ? -1.400 -7.686 16.226 1.00 87.56 85 VAL A O 1
ATOM 669 N N . VAL A 1 86 ? -0.178 -6.283 14.975 1.00 87.81 86 VAL A N 1
ATOM 670 C CA . VAL A 1 86 ? -0.258 -5.147 15.915 1.00 87.81 86 VAL A CA 1
ATOM 671 C C . VAL A 1 86 ? -1.705 -4.716 16.128 1.00 87.81 86 VAL A C 1
ATOM 673 O O . VAL A 1 86 ? -2.142 -4.604 17.272 1.00 87.81 86 VAL A O 1
ATOM 676 N N . LEU A 1 87 ? -2.480 -4.554 15.051 1.00 87.56 87 LEU A N 1
ATOM 677 C CA . LEU A 1 87 ? -3.892 -4.167 15.166 1.00 87.56 87 LEU A CA 1
ATOM 678 C C . LEU A 1 87 ? -4.760 -5.261 15.809 1.00 87.56 87 LEU A C 1
ATOM 680 O O . LEU A 1 87 ? -5.754 -4.943 16.460 1.00 87.56 87 LEU A O 1
ATOM 684 N N . ARG A 1 88 ? -4.384 -6.544 15.681 1.00 86.62 88 ARG A N 1
ATOM 685 C CA . ARG A 1 88 ? -5.060 -7.657 16.377 1.00 86.62 88 ARG A CA 1
ATOM 686 C C . ARG A 1 88 ? -4.644 -7.793 17.842 1.00 86.62 88 ARG A C 1
ATOM 688 O O . ARG A 1 88 ? -5.426 -8.300 18.640 1.00 86.62 88 ARG A O 1
ATOM 695 N N . ALA A 1 89 ? -3.439 -7.357 18.195 1.00 87.94 89 ALA A N 1
ATOM 696 C CA . ALA A 1 89 ? -2.885 -7.486 19.539 1.00 87.94 89 ALA A CA 1
ATOM 697 C C . ALA A 1 89 ? -3.383 -6.409 20.517 1.00 87.94 89 ALA A C 1
ATOM 699 O O . ALA A 1 89 ? -3.119 -6.504 21.714 1.00 87.94 89 ALA A O 1
ATOM 700 N N . THR A 1 90 ? -4.096 -5.385 20.038 1.00 87.44 90 THR A N 1
ATOM 701 C CA . THR A 1 90 ? -4.563 -4.267 20.864 1.00 87.44 90 THR A CA 1
ATOM 702 C C . THR A 1 90 ? -6.032 -3.935 20.626 1.00 87.44 90 THR A C 1
ATOM 704 O O . THR A 1 90 ? -6.538 -3.993 19.508 1.00 87.44 90 THR A O 1
ATOM 707 N N . SER A 1 91 ? -6.712 -3.539 21.701 1.00 84.00 91 SER A N 1
ATOM 708 C CA . SER A 1 91 ? -8.055 -2.941 21.657 1.00 84.00 91 SER A CA 1
ATOM 709 C C . SER A 1 91 ? -8.027 -1.423 21.890 1.00 84.00 91 SER A C 1
ATOM 711 O O . SER A 1 91 ? -9.082 -0.799 21.989 1.00 84.00 91 SER A O 1
ATOM 713 N N . ASP A 1 92 ? -6.838 -0.817 21.988 1.00 88.75 92 ASP A N 1
ATOM 714 C CA . ASP A 1 92 ? -6.689 0.623 22.199 1.00 88.75 92 ASP A CA 1
ATOM 715 C C . ASP A 1 92 ? -6.845 1.391 20.879 1.00 88.75 92 ASP A C 1
ATOM 717 O O . ASP A 1 92 ? -6.027 1.281 19.958 1.00 88.75 92 ASP A O 1
ATOM 721 N N . LEU A 1 93 ? -7.885 2.226 20.815 1.00 88.69 93 LEU A N 1
ATOM 722 C CA . LEU A 1 93 ? -8.163 3.092 19.674 1.00 88.69 93 LEU A CA 1
ATOM 723 C C . LEU A 1 93 ? -7.020 4.073 19.381 1.00 88.69 93 LEU A C 1
ATOM 725 O O . LEU A 1 93 ? -6.797 4.421 18.224 1.00 88.69 93 LEU A O 1
ATOM 729 N N . ARG A 1 94 ? -6.270 4.517 20.394 1.00 90.56 94 ARG A N 1
ATOM 730 C CA . ARG A 1 94 ? -5.113 5.398 20.186 1.00 90.56 94 ARG A CA 1
ATOM 731 C C . ARG A 1 94 ? -4.034 4.689 19.384 1.00 90.56 94 ARG A C 1
ATOM 733 O O . ARG A 1 94 ? -3.486 5.284 18.464 1.00 90.56 94 ARG A O 1
ATOM 740 N N . VAL A 1 95 ? -3.777 3.415 19.684 1.00 92.00 95 VAL A N 1
ATOM 741 C CA . VAL A 1 95 ? -2.810 2.605 18.931 1.00 92.00 95 VAL A CA 1
ATOM 742 C C . VAL A 1 95 ? -3.297 2.395 17.500 1.00 92.00 95 VAL A C 1
ATOM 744 O O . VAL A 1 95 ? -2.532 2.623 16.566 1.00 92.00 95 VAL A O 1
ATOM 747 N N . TRP A 1 96 ? -4.581 2.066 17.316 1.00 92.88 96 TRP A N 1
ATOM 748 C CA . TRP A 1 96 ? -5.189 1.956 15.985 1.00 92.88 96 TRP A CA 1
ATOM 749 C C . TRP A 1 96 ? -5.028 3.237 15.162 1.00 92.88 96 TRP A C 1
ATOM 751 O O . TRP A 1 96 ? -4.537 3.184 14.037 1.00 92.88 96 TRP A O 1
ATOM 761 N N . LYS A 1 97 ? -5.386 4.399 15.721 1.00 93.81 97 LYS A N 1
ATOM 762 C CA . LYS A 1 97 ? -5.254 5.687 15.024 1.00 93.81 97 LYS A CA 1
ATOM 763 C C . LYS A 1 97 ? -3.799 6.017 14.699 1.00 93.81 97 LYS A C 1
ATOM 765 O O . LYS A 1 97 ? -3.525 6.442 13.584 1.00 93.81 97 LYS A O 1
ATOM 770 N N . SER A 1 98 ? -2.866 5.791 15.622 1.00 95.06 98 SER A N 1
ATOM 771 C CA . SER A 1 98 ? -1.443 6.045 15.371 1.00 95.06 98 SER A CA 1
ATOM 772 C C . SER A 1 98 ? -0.894 5.178 14.237 1.00 95.06 98 SER A C 1
ATOM 774 O O . SER A 1 98 ? -0.239 5.698 13.338 1.00 95.06 98 SER A O 1
ATOM 776 N N . VAL A 1 99 ? -1.195 3.874 14.237 1.00 93.94 99 VAL A N 1
ATOM 777 C CA . VAL A 1 99 ? -0.750 2.954 13.177 1.00 93.94 99 VAL A CA 1
ATOM 778 C C . VAL A 1 99 ? -1.366 3.338 11.831 1.00 93.94 99 VAL A C 1
ATOM 780 O O . VAL A 1 99 ? -0.644 3.475 10.847 1.00 93.94 99 VAL A O 1
ATOM 783 N N . LEU A 1 100 ? -2.678 3.588 11.782 1.00 94.62 100 LEU A N 1
ATOM 784 C CA . LEU A 1 100 ? -3.361 3.963 10.539 1.00 94.62 100 LEU A CA 1
ATOM 785 C C . LEU A 1 100 ? -2.927 5.336 10.012 1.00 94.62 100 LEU A C 1
ATOM 787 O O . LEU A 1 100 ? -2.895 5.530 8.802 1.00 94.62 100 LEU A O 1
ATOM 791 N N . PHE A 1 101 ? -2.545 6.272 10.882 1.00 96.69 101 PHE A N 1
ATOM 792 C CA . PHE A 1 101 ? -1.959 7.545 10.463 1.00 96.69 101 PHE A CA 1
ATOM 793 C C . PHE A 1 101 ? -0.593 7.355 9.794 1.00 96.69 101 PHE A C 1
ATOM 795 O O . PHE A 1 101 ? -0.342 7.931 8.740 1.00 96.69 101 PHE A O 1
ATOM 802 N N . VAL A 1 102 ? 0.279 6.519 10.365 1.00 95.81 102 VAL A N 1
ATOM 803 C CA . VAL A 1 102 ? 1.581 6.211 9.751 1.00 95.81 102 VAL A CA 1
ATOM 804 C C . VAL A 1 102 ? 1.395 5.512 8.403 1.00 95.81 102 VAL A C 1
ATOM 806 O O . VAL A 1 102 ? 2.072 5.859 7.438 1.00 95.81 102 VAL A O 1
ATOM 809 N N . LEU A 1 103 ? 0.445 4.580 8.308 1.00 94.31 103 LEU A N 1
ATOM 810 C CA . LEU A 1 103 ? 0.124 3.909 7.048 1.00 94.31 103 LEU A CA 1
ATOM 811 C C . LEU A 1 103 ? -0.472 4.869 6.009 1.00 94.31 103 LEU A C 1
ATOM 813 O O . LEU A 1 103 ? -0.114 4.780 4.844 1.00 94.31 103 LEU A O 1
ATOM 817 N N . LEU A 1 104 ? -1.274 5.856 6.421 1.00 96.50 104 LEU A N 1
ATOM 818 C CA . LEU A 1 104 ? -1.758 6.902 5.515 1.00 96.50 104 LEU A CA 1
ATOM 819 C C . LEU A 1 104 ? -0.599 7.701 4.896 1.00 96.50 104 LEU A C 1
ATOM 821 O O . LEU A 1 104 ? -0.633 8.027 3.713 1.00 96.50 104 LEU A O 1
ATOM 825 N N . LEU A 1 105 ? 0.448 8.007 5.668 1.00 96.81 105 LEU A N 1
ATOM 826 C CA . LEU A 1 105 ? 1.645 8.651 5.116 1.00 96.81 105 LEU A CA 1
ATOM 827 C C . LEU A 1 105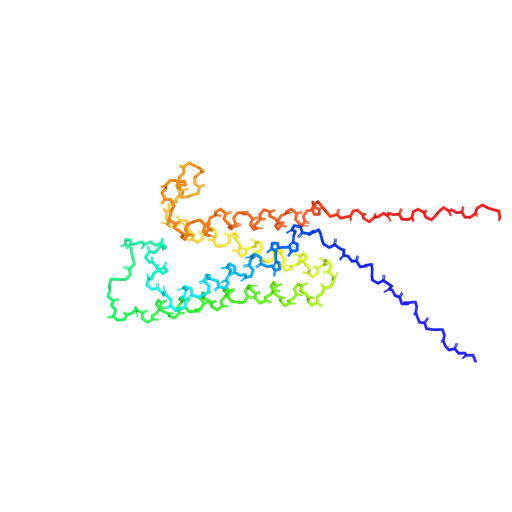 ? 2.368 7.740 4.113 1.00 96.81 105 LEU A C 1
ATOM 829 O O . LEU A 1 105 ? 2.869 8.230 3.100 1.00 96.81 105 LEU A O 1
ATOM 833 N N . ALA A 1 106 ? 2.393 6.429 4.369 1.00 94.88 106 ALA A N 1
ATOM 834 C CA . ALA A 1 106 ? 2.934 5.452 3.430 1.00 94.88 106 ALA A CA 1
ATOM 835 C C . ALA A 1 106 ? 2.108 5.385 2.133 1.00 94.88 106 ALA A C 1
ATOM 837 O O . ALA A 1 106 ? 2.704 5.373 1.059 1.00 94.88 106 ALA A O 1
ATOM 838 N N . ASP A 1 107 ? 0.773 5.443 2.210 1.00 95.31 107 ASP A N 1
ATOM 839 C CA . ASP A 1 107 ? -0.115 5.482 1.037 1.00 95.31 107 ASP A CA 1
ATOM 840 C C . ASP A 1 107 ? 0.181 6.699 0.150 1.00 95.31 107 ASP A C 1
ATOM 842 O O . ASP A 1 107 ? 0.324 6.582 -1.068 1.00 95.31 107 ASP A O 1
ATOM 846 N N . LEU A 1 108 ? 0.328 7.881 0.761 1.00 96.00 108 LEU A N 1
ATOM 847 C CA . LEU A 1 108 ? 0.672 9.110 0.039 1.00 96.00 108 LEU A CA 1
ATOM 848 C C . LEU A 1 108 ? 2.060 9.019 -0.604 1.00 96.00 108 LEU A C 1
ATOM 850 O O . LEU A 1 108 ? 2.239 9.444 -1.746 1.00 9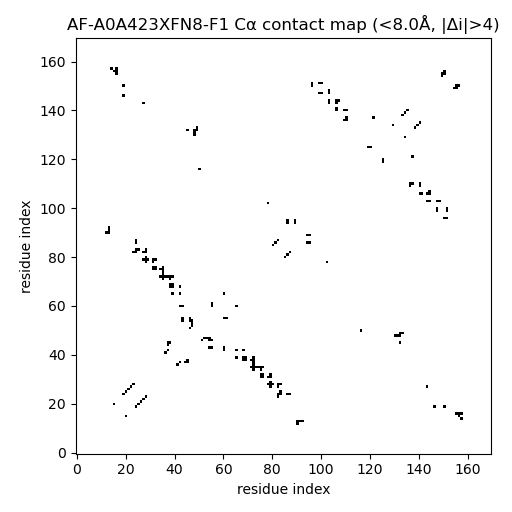6.00 108 LEU A O 1
ATOM 854 N N . GLY A 1 109 ? 3.032 8.442 0.107 1.00 95.62 109 GLY A N 1
ATOM 855 C CA . GLY A 1 109 ? 4.368 8.180 -0.426 1.00 95.62 109 GLY A CA 1
ATOM 856 C C . GLY A 1 109 ? 4.352 7.197 -1.601 1.00 95.62 109 GLY A C 1
ATOM 857 O O . GLY A 1 109 ? 5.022 7.436 -2.607 1.00 95.62 109 GLY A O 1
ATOM 858 N N . HIS A 1 110 ? 3.550 6.131 -1.511 1.00 95.00 110 HIS A N 1
ATOM 859 C CA . HIS A 1 110 ? 3.362 5.154 -2.587 1.00 95.00 110 HIS A CA 1
ATOM 860 C C . HIS A 1 110 ? 2.749 5.814 -3.818 1.00 95.00 110 HIS A C 1
ATOM 862 O O . HIS A 1 110 ? 3.321 5.718 -4.902 1.00 95.00 110 HIS A O 1
ATOM 868 N N . LEU A 1 111 ? 1.657 6.567 -3.656 1.00 94.44 111 LEU A N 1
ATOM 869 C CA . LEU A 1 111 ? 1.046 7.309 -4.760 1.00 94.44 111 LEU A CA 1
ATOM 870 C C . LEU A 1 111 ? 2.038 8.289 -5.385 1.00 94.44 111 LEU A C 1
ATOM 872 O O . LEU A 1 111 ? 2.157 8.317 -6.603 1.00 94.44 111 LEU A O 1
ATOM 876 N N . TRP A 1 112 ? 2.798 9.039 -4.584 1.00 94.06 112 TRP A N 1
ATOM 877 C CA . TRP A 1 112 ? 3.815 9.967 -5.086 1.00 94.06 112 TRP A CA 1
ATOM 878 C C . TRP A 1 112 ? 4.921 9.273 -5.890 1.00 94.06 112 TRP A C 1
ATOM 880 O O . TRP A 1 112 ? 5.428 9.846 -6.855 1.00 94.06 112 TRP A O 1
ATOM 890 N N . SER A 1 113 ? 5.289 8.039 -5.532 1.00 92.69 113 SER A N 1
ATOM 891 C CA . SER A 1 113 ? 6.332 7.283 -6.239 1.00 92.69 113 SER A CA 1
ATOM 892 C C . SER A 1 113 ? 5.983 6.995 -7.706 1.00 92.69 113 SER A C 1
ATOM 894 O O . SER A 1 113 ? 6.881 6.863 -8.535 1.00 92.69 113 SER A O 1
ATOM 896 N N . LEU A 1 114 ? 4.689 6.982 -8.047 1.00 91.50 114 LEU A N 1
ATOM 897 C CA . LEU A 1 114 ? 4.190 6.713 -9.398 1.00 91.50 114 LEU A CA 1
ATOM 898 C C . LEU A 1 114 ? 4.219 7.947 -10.312 1.00 91.50 114 LEU A C 1
ATOM 900 O O . LEU A 1 114 ? 3.923 7.822 -11.497 1.00 91.50 114 LEU A O 1
ATOM 904 N N . LYS A 1 115 ? 4.595 9.133 -9.807 1.00 91.88 115 LYS A N 1
ATOM 905 C CA . LYS A 1 115 ? 4.536 10.393 -10.572 1.00 91.88 115 LYS A CA 1
ATOM 906 C C . LYS A 1 115 ? 5.343 10.356 -11.874 1.00 91.88 115 LYS A C 1
ATOM 908 O O . LYS A 1 115 ? 5.000 11.052 -12.825 1.00 91.88 115 LYS A O 1
ATOM 913 N N . GLU A 1 116 ? 6.401 9.544 -11.909 1.00 90.19 116 GLU A N 1
ATOM 914 C CA . GLU A 1 116 ? 7.282 9.372 -13.070 1.00 90.19 116 GLU A CA 1
ATOM 915 C C . GLU A 1 116 ? 6.579 8.645 -14.232 1.00 90.19 116 GLU A C 1
ATOM 917 O O . GLU A 1 116 ? 7.011 8.759 -15.374 1.00 90.19 116 GLU A O 1
ATOM 922 N N . LEU A 1 117 ? 5.453 7.961 -13.978 1.00 86.94 117 LEU A N 1
ATOM 923 C CA . LEU A 1 117 ? 4.573 7.412 -15.021 1.00 86.94 117 LEU A CA 1
ATOM 924 C C . LEU A 1 117 ? 3.741 8.501 -15.729 1.00 86.94 117 LEU A C 1
ATOM 926 O O . LEU A 1 117 ? 3.041 8.215 -16.700 1.00 86.94 117 LEU A O 1
ATOM 930 N N . GLY A 1 118 ? 3.827 9.750 -15.261 1.00 88.38 118 GLY A N 1
ATOM 931 C CA . GLY A 1 118 ? 3.086 10.900 -15.767 1.00 88.38 118 GLY A CA 1
ATOM 932 C C . GLY A 1 118 ? 1.801 11.165 -14.983 1.00 88.38 118 GLY A C 1
ATOM 933 O O . GLY A 1 118 ? 1.111 10.251 -14.540 1.00 88.38 118 GLY A O 1
ATOM 934 N N . LEU A 1 119 ? 1.436 12.443 -14.838 1.00 87.88 119 LEU A N 1
ATOM 935 C CA . LEU A 1 119 ? 0.264 12.857 -14.049 1.00 87.88 119 LEU A CA 1
ATOM 936 C C . LEU A 1 119 ? -1.071 12.341 -14.611 1.00 87.88 119 LEU A C 1
ATOM 938 O O . LEU A 1 119 ? -2.048 12.224 -13.874 1.00 87.88 119 LEU A O 1
ATOM 942 N N . GLU A 1 120 ? -1.113 11.993 -15.897 1.00 87.50 120 GLU A N 1
ATOM 943 C CA . GLU A 1 120 ? -2.296 11.407 -16.526 1.00 87.50 120 GLU A CA 1
ATOM 944 C C . GLU A 1 120 ? -2.661 10.038 -15.944 1.00 87.50 120 GLU A C 1
ATOM 946 O O . GLU A 1 120 ? -3.819 9.633 -16.042 1.00 87.50 120 GLU A O 1
ATOM 951 N N . ILE A 1 121 ? -1.722 9.310 -15.323 1.00 85.81 121 ILE A N 1
ATOM 952 C CA . ILE A 1 121 ? -2.008 7.986 -14.754 1.00 85.81 121 ILE A CA 1
ATOM 953 C C . ILE A 1 121 ? -3.037 8.055 -13.616 1.00 85.81 121 ILE A C 1
ATOM 955 O O . ILE A 1 121 ? -3.814 7.120 -13.440 1.00 85.81 121 ILE A O 1
ATOM 959 N N . TYR A 1 122 ? -3.103 9.185 -12.901 1.00 88.00 122 TYR A N 1
ATOM 960 C CA . TYR A 1 122 ? -4.073 9.426 -11.827 1.00 88.00 122 TYR A CA 1
ATOM 961 C C . TYR A 1 122 ? -5.426 9.924 -12.338 1.00 88.00 122 TYR A C 1
ATOM 963 O O . TYR A 1 122 ? -6.367 10.070 -11.557 1.00 88.00 122 TYR A O 1
ATOM 971 N N . ALA A 1 123 ? -5.537 10.233 -13.631 1.00 85.88 123 ALA A N 1
ATOM 972 C CA . ALA A 1 123 ? -6.757 10.795 -14.168 1.00 85.88 123 ALA A CA 1
ATOM 973 C C . ALA A 1 123 ? -7.874 9.735 -14.211 1.00 85.88 123 ALA A C 1
ATOM 975 O O . ALA A 1 123 ? -7.667 8.634 -14.728 1.00 85.88 123 ALA A O 1
ATOM 976 N N . PRO A 1 124 ? -9.092 10.060 -13.744 1.00 76.00 124 PRO A N 1
ATOM 977 C CA . PRO A 1 124 ? -10.177 9.092 -13.599 1.00 76.00 124 PRO A CA 1
ATOM 978 C C . PRO A 1 124 ? -10.723 8.563 -14.928 1.00 76.00 124 PRO A C 1
ATOM 980 O O . PRO A 1 124 ? -11.528 7.646 -14.910 1.00 76.00 124 PRO A O 1
ATOM 983 N N . TRP A 1 125 ? -10.324 9.116 -16.075 1.00 77.88 125 TRP A N 1
ATOM 984 C CA . TRP A 1 125 ? -10.664 8.599 -17.407 1.00 77.88 125 TRP A CA 1
ATOM 985 C C . TRP A 1 125 ? -9.603 7.649 -17.981 1.00 77.88 125 TRP A C 1
ATOM 987 O O . TRP A 1 125 ? -9.834 7.033 -19.017 1.00 77.88 125 TRP A O 1
ATOM 997 N N . ASN A 1 126 ? -8.447 7.508 -17.325 1.00 80.19 126 ASN A N 1
ATOM 998 C CA . ASN A 1 126 ? -7.313 6.736 -17.834 1.00 80.19 126 ASN A CA 1
ATOM 999 C C . ASN A 1 126 ? -7.337 5.248 -17.426 1.00 80.19 126 ASN A C 1
ATOM 1001 O O . ASN A 1 126 ? -6.431 4.492 -17.771 1.00 80.19 126 ASN A O 1
ATOM 1005 N N . TRP A 1 127 ? -8.396 4.795 -16.743 1.00 81.44 127 TRP A N 1
ATOM 1006 C CA . TRP A 1 127 ? -8.554 3.397 -16.309 1.00 81.44 127 TRP A CA 1
ATOM 1007 C C . TRP A 1 127 ? -8.507 2.391 -17.466 1.00 81.44 127 TRP A C 1
ATOM 1009 O O . TRP A 1 127 ? -8.134 1.241 -17.261 1.00 81.44 127 TRP A O 1
ATOM 1019 N N . ALA A 1 128 ? -8.832 2.813 -18.693 1.00 81.38 128 ALA A N 1
ATOM 1020 C CA . ALA A 1 128 ? -8.748 1.965 -19.882 1.00 81.38 128 ALA A CA 1
ATOM 1021 C C . ALA A 1 128 ? -7.306 1.561 -20.249 1.00 81.38 128 ALA A C 1
ATOM 1023 O O . ALA A 1 128 ? -7.113 0.607 -20.999 1.00 81.38 128 ALA A O 1
ATOM 1024 N N . ARG A 1 129 ? -6.293 2.279 -19.744 1.00 83.12 129 ARG A N 1
ATOM 1025 C CA . ARG A 1 129 ? -4.869 1.989 -19.981 1.00 83.12 129 ARG A CA 1
ATOM 1026 C C . ARG A 1 129 ? -4.205 1.269 -18.808 1.00 83.12 129 ARG A C 1
ATOM 1028 O O . ARG A 1 129 ? -3.060 0.850 -18.946 1.00 83.12 129 ARG A O 1
ATOM 1035 N N . TRP A 1 130 ? -4.904 1.133 -17.682 1.00 89.38 130 TRP A N 1
ATOM 1036 C CA . TRP A 1 130 ? -4.377 0.485 -16.487 1.00 89.38 130 TRP A CA 1
ATOM 1037 C C . TRP A 1 130 ? -4.214 -1.015 -16.697 1.00 89.38 130 TRP A C 1
ATOM 1039 O O . TRP A 1 130 ? -5.155 -1.725 -17.062 1.00 89.38 130 TRP A O 1
ATOM 1049 N N . ASN A 1 131 ? -3.011 -1.503 -16.420 1.00 90.56 131 ASN A N 1
ATOM 1050 C CA . ASN A 1 131 ? -2.732 -2.924 -16.326 1.00 90.56 131 ASN A CA 1
ATOM 1051 C C . ASN A 1 131 ? -3.011 -3.443 -14.899 1.00 90.56 131 ASN A C 1
ATOM 1053 O O . ASN A 1 131 ? -3.456 -2.708 -14.017 1.00 90.56 131 ASN A O 1
ATOM 1057 N N . ALA A 1 132 ? -2.768 -4.735 -14.662 1.00 89.06 132 ALA A N 1
ATOM 1058 C CA . ALA A 1 132 ? -3.057 -5.377 -13.380 1.00 89.06 132 ALA A CA 1
ATOM 1059 C C . ALA A 1 132 ? -2.389 -4.695 -12.166 1.00 89.06 132 ALA A C 1
ATOM 1061 O O . ALA A 1 132 ? -3.013 -4.616 -11.108 1.00 89.06 132 ALA A O 1
ATOM 1062 N N . ILE A 1 133 ? -1.155 -4.192 -12.298 1.00 90.50 133 ILE A N 1
ATOM 1063 C CA . ILE A 1 133 ? -0.459 -3.528 -11.187 1.00 90.50 133 ILE A CA 1
ATOM 1064 C C . ILE A 1 133 ? -0.981 -2.111 -10.954 1.00 90.50 133 ILE A C 1
ATOM 1066 O O . ILE A 1 133 ? -1.029 -1.678 -9.809 1.00 90.50 133 ILE A O 1
ATOM 1070 N N . ASP A 1 134 ? -1.439 -1.415 -11.997 1.00 91.50 134 ASP A N 1
ATOM 1071 C CA . ASP A 1 134 ? -1.988 -0.060 -11.876 1.00 91.50 134 ASP A CA 1
ATOM 1072 C C . ASP A 1 134 ? -3.269 -0.062 -11.034 1.00 91.50 134 ASP A C 1
ATOM 1074 O O . ASP A 1 134 ? -3.440 0.790 -10.163 1.00 91.50 134 ASP A O 1
ATOM 1078 N N . TRP A 1 135 ? -4.117 -1.085 -11.205 1.00 91.75 135 TRP A N 1
ATOM 1079 C CA . TRP A 1 135 ? -5.288 -1.314 -10.351 1.00 91.75 135 TRP A CA 1
ATOM 1080 C C . TRP A 1 135 ? -4.916 -1.509 -8.874 1.00 91.75 135 TRP A C 1
ATOM 1082 O O . TRP A 1 135 ? -5.616 -1.021 -7.987 1.00 91.75 135 TRP A O 1
ATOM 1092 N N . GLY A 1 136 ? -3.809 -2.196 -8.593 1.00 89.50 136 GLY A N 1
ATOM 1093 C CA . GLY A 1 136 ? -3.302 -2.360 -7.228 1.00 89.50 136 GLY A CA 1
ATOM 1094 C C . GLY A 1 136 ? -2.608 -1.109 -6.683 1.00 89.50 136 GLY A C 1
ATOM 1095 O O . GLY A 1 136 ? -2.680 -0.832 -5.491 1.00 89.50 136 GLY A O 1
ATOM 1096 N N . ASN A 1 137 ? -1.960 -0.331 -7.544 1.00 91.25 137 ASN A N 1
ATOM 1097 C CA . ASN A 1 137 ? -1.110 0.785 -7.143 1.00 91.25 137 ASN A CA 1
ATOM 1098 C C . ASN A 1 137 ? -1.856 2.113 -7.001 1.00 91.25 137 ASN A C 1
ATOM 1100 O O . ASN A 1 137 ? -1.381 2.989 -6.282 1.00 91.25 137 ASN A O 1
ATOM 1104 N N . ILE A 1 138 ? -2.994 2.275 -7.683 1.00 92.62 138 ILE A N 1
ATOM 1105 C CA . ILE A 1 138 ? -3.705 3.554 -7.750 1.00 92.62 138 ILE A CA 1
ATOM 1106 C C . ILE A 1 138 ? -5.060 3.472 -7.037 1.00 92.62 138 ILE A C 1
ATOM 1108 O O . ILE A 1 138 ? -5.154 3.965 -5.910 1.00 92.62 138 ILE A O 1
ATOM 1112 N N . PRO A 1 139 ? -6.124 2.863 -7.601 1.00 92.56 139 PRO A N 1
ATOM 1113 C CA . PRO A 1 139 ? -7.446 2.919 -6.986 1.00 92.56 139 PRO A CA 1
ATOM 1114 C C . PRO A 1 139 ? -7.499 2.143 -5.666 1.00 92.56 139 PRO A C 1
ATOM 1116 O O . PRO A 1 139 ? -8.179 2.580 -4.740 1.00 92.56 139 PRO A O 1
ATOM 1119 N N . PHE A 1 140 ? -6.763 1.035 -5.539 1.00 93.38 140 PHE A N 1
ATOM 1120 C CA . PHE A 1 140 ? -6.689 0.289 -4.283 1.00 93.38 140 PHE A CA 1
ATOM 1121 C C . PHE A 1 140 ? -6.009 1.102 -3.169 1.00 93.38 140 PHE A C 1
ATOM 1123 O O . PHE A 1 140 ? -6.517 1.155 -2.050 1.00 93.38 140 PHE A O 1
ATOM 1130 N N . VAL A 1 141 ? -4.923 1.813 -3.484 1.00 94.25 141 VAL A N 1
ATOM 1131 C CA . VAL A 1 141 ? -4.236 2.686 -2.517 1.00 94.25 141 VAL A CA 1
ATOM 1132 C C . VAL A 1 141 ? -5.099 3.897 -2.159 1.00 94.25 141 VAL A C 1
ATOM 1134 O O . VAL A 1 141 ? -5.209 4.242 -0.985 1.00 94.25 141 VAL A O 1
ATOM 1137 N N . TYR A 1 142 ? -5.810 4.494 -3.124 1.00 94.81 142 TYR A N 1
ATOM 1138 C CA . TYR A 1 142 ? -6.803 5.536 -2.833 1.00 94.81 142 TYR A CA 1
ATOM 1139 C C . TYR A 1 142 ? -7.923 5.037 -1.916 1.00 94.81 142 TYR A C 1
ATOM 1141 O O . TYR A 1 142 ? -8.336 5.765 -1.010 1.00 94.81 142 TYR A O 1
ATOM 1149 N N . LEU A 1 143 ? -8.412 3.810 -2.117 1.00 95.38 143 LEU A N 1
ATOM 1150 C CA . LEU A 1 143 ? -9.411 3.198 -1.243 1.00 95.38 143 LEU A CA 1
ATOM 1151 C C . LEU A 1 143 ? -8.872 3.037 0.185 1.00 95.38 143 LEU A C 1
ATOM 1153 O O . LEU A 1 143 ? -9.547 3.451 1.130 1.00 95.38 143 LEU A O 1
ATOM 1157 N N . GLY A 1 144 ? -7.654 2.508 0.342 1.00 95.25 144 GLY A N 1
ATOM 1158 C CA . GLY A 1 144 ? -6.990 2.373 1.642 1.00 95.25 144 GLY A CA 1
ATOM 1159 C C . GLY A 1 144 ? -6.807 3.715 2.349 1.00 95.25 144 GLY A C 1
ATOM 1160 O O . GLY A 1 144 ? -7.289 3.897 3.471 1.00 95.25 144 GLY A O 1
ATOM 1161 N N . ALA A 1 145 ? -6.241 4.703 1.653 1.00 96.31 145 ALA A N 1
ATOM 1162 C CA . ALA A 1 145 ? -6.063 6.059 2.167 1.00 96.31 145 ALA A CA 1
ATOM 1163 C C . ALA A 1 145 ? -7.399 6.704 2.576 1.00 96.31 145 ALA A C 1
ATOM 1165 O O . ALA A 1 145 ? -7.501 7.323 3.637 1.00 96.31 145 ALA A O 1
ATOM 1166 N N . THR A 1 146 ? -8.455 6.520 1.777 1.00 96.81 146 THR A N 1
ATOM 1167 C CA . THR A 1 146 ? -9.793 7.056 2.075 1.00 96.81 146 THR A CA 1
ATOM 1168 C C . THR A 1 146 ? -10.391 6.411 3.321 1.00 96.81 146 THR A C 1
ATOM 1170 O O . THR A 1 146 ? -10.922 7.113 4.183 1.00 96.81 146 THR A O 1
ATOM 1173 N N . LEU A 1 147 ? -10.282 5.087 3.465 1.00 95.88 147 LEU A N 1
ATOM 1174 C CA . LEU A 1 147 ? -10.758 4.378 4.654 1.00 95.88 147 LEU A CA 1
ATOM 1175 C C . LEU A 1 147 ? -9.982 4.791 5.905 1.00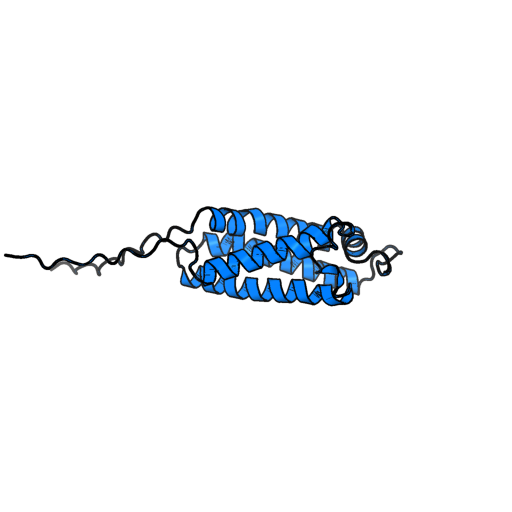 95.88 147 LEU A C 1
ATOM 1177 O O . LEU A 1 147 ? -10.581 4.938 6.970 1.00 95.88 147 LEU A O 1
ATOM 1181 N N . ARG A 1 148 ? -8.672 5.031 5.788 1.00 95.44 148 ARG A N 1
ATOM 1182 C CA . ARG A 1 148 ? -7.847 5.553 6.885 1.00 95.44 148 ARG A CA 1
ATOM 1183 C C . ARG A 1 148 ? -8.262 6.955 7.286 1.00 95.44 148 ARG A C 1
ATOM 1185 O O . ARG A 1 148 ? -8.469 7.197 8.470 1.00 95.44 148 ARG A O 1
ATOM 1192 N N . LEU A 1 149 ? -8.444 7.858 6.324 1.00 97.12 149 LEU A N 1
ATOM 1193 C CA . LEU A 1 149 ? -8.952 9.208 6.582 1.00 97.12 149 LEU A CA 1
ATOM 1194 C C . LEU A 1 149 ? -10.314 9.162 7.281 1.00 97.12 149 LEU A C 1
ATOM 1196 O O . LEU A 1 149 ? -10.513 9.848 8.283 1.00 97.12 149 LEU A O 1
ATOM 1200 N N . ALA A 1 150 ? -11.221 8.307 6.804 1.00 96.19 150 ALA A N 1
ATOM 1201 C CA . ALA A 1 150 ? -12.533 8.122 7.409 1.00 96.19 150 ALA A CA 1
ATOM 1202 C C . ALA A 1 150 ? -12.434 7.601 8.852 1.00 96.19 150 ALA A C 1
ATOM 1204 O O . ALA A 1 150 ? -13.060 8.161 9.754 1.00 96.19 150 ALA A O 1
ATOM 1205 N N . PHE A 1 151 ? -11.595 6.592 9.098 1.00 94.44 151 PHE A N 1
ATOM 1206 C CA . PHE A 1 151 ? -11.361 6.050 10.435 1.00 94.44 151 PHE A CA 1
ATOM 1207 C C . PHE A 1 151 ? -10.745 7.091 11.384 1.00 94.44 151 PHE A C 1
ATOM 1209 O O . PHE A 1 151 ? -11.187 7.239 12.524 1.00 94.44 151 PHE A O 1
ATOM 1216 N N . LEU A 1 152 ? -9.739 7.836 10.922 1.00 94.56 152 LEU A N 1
ATOM 1217 C CA . LEU A 1 152 ? -9.063 8.873 11.706 1.00 94.56 152 LEU A CA 1
ATOM 1218 C C . LEU A 1 152 ? -10.007 10.021 12.077 1.00 94.56 152 LEU A C 1
ATOM 1220 O O . LEU A 1 152 ? -9.923 10.534 13.194 1.00 94.56 152 LEU A O 1
ATOM 1224 N N . ALA A 1 153 ? -10.934 10.362 11.179 1.00 94.88 153 ALA A N 1
ATOM 1225 C CA . ALA A 1 153 ? -11.997 11.344 11.389 1.00 94.88 153 ALA A CA 1
ATOM 1226 C C . ALA A 1 153 ? -13.204 10.802 12.189 1.00 94.88 153 ALA A C 1
ATOM 1228 O O . ALA A 1 153 ? -14.226 11.481 12.284 1.00 94.88 153 ALA A O 1
ATOM 1229 N N . ASP A 1 154 ? -13.113 9.589 12.747 1.00 92.25 154 ASP A N 1
ATOM 1230 C CA . ASP A 1 154 ? -14.185 8.908 13.488 1.00 92.25 154 ASP A CA 1
ATOM 1231 C C . ASP A 1 154 ? -15.485 8.693 12.680 1.00 92.25 154 ASP A C 1
ATOM 1233 O O . ASP A 1 154 ? -16.571 8.513 13.244 1.00 92.25 154 ASP A O 1
ATOM 1237 N N . ILE A 1 155 ? -15.404 8.656 11.346 1.00 92.56 155 ILE A N 1
ATOM 1238 C CA . ILE A 1 155 ? -16.558 8.397 10.479 1.00 92.56 155 ILE A CA 1
ATOM 1239 C C . ILE A 1 155 ? -16.997 6.938 10.644 1.00 92.56 155 ILE A C 1
ATOM 1241 O O . ILE A 1 155 ? -16.208 6.006 10.506 1.00 92.56 155 ILE A O 1
ATOM 1245 N N . GLY A 1 156 ? -18.284 6.727 10.932 1.00 86.06 156 GLY A N 1
ATOM 1246 C CA . GLY A 1 156 ? -18.864 5.391 11.122 1.00 86.06 156 GLY A CA 1
ATOM 1247 C C . GLY A 1 156 ? -18.535 4.737 12.469 1.00 86.06 156 GLY A C 1
ATOM 1248 O O . GLY A 1 156 ? -18.958 3.606 12.706 1.00 86.06 156 GLY A O 1
ATOM 1249 N N . MET A 1 157 ? -17.819 5.428 13.361 1.00 86.88 157 MET A N 1
ATOM 1250 C CA . MET A 1 157 ? -17.474 4.914 14.686 1.00 86.88 157 MET A CA 1
ATOM 1251 C C . MET A 1 157 ? -18.664 5.015 15.657 1.00 86.88 157 MET A C 1
ATOM 1253 O O . MET A 1 157 ? -19.402 6.007 15.621 1.00 86.88 157 MET A O 1
ATOM 1257 N N . PRO A 1 158 ? -18.874 4.032 16.558 1.00 78.06 158 PRO A N 1
ATOM 1258 C CA . PRO A 1 158 ? -19.927 4.121 17.563 1.00 78.06 158 PRO A CA 1
ATOM 1259 C C . PRO A 1 158 ? -19.689 5.339 18.460 1.00 78.06 158 PRO A C 1
ATOM 1261 O O . PRO A 1 158 ? -18.646 5.445 19.107 1.00 78.06 158 PRO A O 1
ATOM 1264 N N . ARG A 1 159 ? -20.654 6.262 18.530 1.00 69.56 159 ARG A N 1
ATOM 1265 C CA . ARG A 1 159 ? -20.582 7.368 19.492 1.00 69.56 159 ARG A CA 1
ATOM 1266 C C . ARG A 1 159 ? -20.616 6.780 20.897 1.00 69.56 159 ARG A C 1
ATOM 1268 O O . ARG A 1 159 ? -21.533 6.027 21.224 1.00 69.56 159 ARG A O 1
ATOM 1275 N N . ALA A 1 160 ? -19.644 7.144 21.731 1.00 59.12 160 ALA A N 1
ATOM 1276 C CA . ALA A 1 160 ? -19.714 6.856 23.153 1.00 59.12 160 ALA A CA 1
ATOM 1277 C C . ALA A 1 160 ? -21.004 7.489 23.689 1.00 59.12 160 ALA A C 1
ATOM 1279 O O . ALA A 1 160 ? -21.134 8.712 23.743 1.00 59.12 160 ALA A O 1
ATOM 1280 N N . ALA A 1 161 ? -21.995 6.661 24.017 1.00 50.66 161 ALA A N 1
ATOM 1281 C CA . ALA A 1 161 ? -23.182 7.130 24.699 1.00 50.66 161 ALA A CA 1
ATOM 1282 C C . ALA A 1 161 ? -22.714 7.672 26.051 1.00 50.66 161 ALA A C 1
ATOM 1284 O O . ALA A 1 161 ? -22.375 6.897 26.947 1.00 50.66 161 ALA A O 1
ATOM 1285 N N . ASN A 1 162 ? -22.657 8.998 26.190 1.00 45.16 162 ASN A N 1
ATOM 1286 C CA . ASN A 1 162 ? -22.511 9.627 27.491 1.00 45.16 162 ASN A CA 1
ATOM 1287 C C . ASN A 1 162 ? -23.669 9.107 28.345 1.00 45.16 162 ASN A C 1
ATOM 1289 O O . ASN A 1 162 ? -24.817 9.521 28.167 1.00 45.16 162 ASN A O 1
ATOM 1293 N N . LYS A 1 163 ? -23.383 8.165 29.250 1.00 45.66 163 LYS A N 1
ATOM 1294 C CA . LYS A 1 163 ? -24.293 7.824 30.338 1.00 45.66 163 LYS A CA 1
ATOM 1295 C C . LYS A 1 163 ? -24.420 9.092 31.170 1.00 45.66 163 LYS A C 1
ATOM 1297 O O . LYS A 1 163 ? -23.612 9.342 32.057 1.00 45.66 163 LYS A O 1
ATOM 1302 N N . LEU A 1 164 ? -25.420 9.910 30.849 1.00 51.59 164 LEU A N 1
ATOM 1303 C CA . LEU A 1 164 ? -25.927 10.936 31.742 1.00 51.59 164 LEU A CA 1
ATOM 1304 C C . LEU A 1 164 ? -26.358 10.195 33.005 1.00 51.59 164 LEU A C 1
ATOM 1306 O O . LEU A 1 164 ? -27.409 9.552 33.035 1.00 51.59 164 LEU A O 1
ATOM 1310 N N . ILE A 1 165 ? -25.497 10.213 34.020 1.00 53.94 165 ILE A N 1
ATOM 1311 C CA . ILE A 1 165 ? -25.834 9.755 35.360 1.00 53.94 165 ILE A CA 1
ATOM 1312 C C . ILE A 1 165 ? -26.950 10.692 35.816 1.00 53.94 165 ILE A C 1
ATOM 1314 O O . ILE A 1 165 ? -26.696 11.820 36.231 1.00 53.94 165 ILE A O 1
ATOM 1318 N N . LYS A 1 166 ? -28.208 10.263 35.656 1.00 48.69 166 LYS A N 1
ATOM 1319 C CA . LYS A 1 166 ? -29.341 10.980 36.236 1.00 48.69 166 LYS A CA 1
ATOM 1320 C C . LYS A 1 166 ? -29.115 10.996 37.750 1.00 48.69 166 LYS A C 1
ATOM 1322 O O . LYS A 1 166 ? -28.953 9.915 38.324 1.00 48.69 166 LYS A O 1
ATOM 1327 N N . PRO A 1 167 ? -29.091 12.170 38.404 1.00 56.03 167 PRO A N 1
ATOM 1328 C CA . PRO A 1 167 ? -29.020 12.217 39.853 1.00 56.03 167 PRO A CA 1
ATOM 1329 C C . PRO A 1 167 ? -30.230 11.467 40.412 1.00 56.03 167 PRO A C 1
ATOM 1331 O O . PRO A 1 167 ? -31.370 11.686 39.990 1.00 56.03 167 PRO A O 1
ATOM 1334 N N . LYS A 1 168 ? -29.956 10.529 41.320 1.00 55.16 168 LYS A N 1
ATOM 1335 C CA . LYS A 1 168 ? -30.970 9.779 42.056 1.00 55.16 168 LYS A CA 1
ATOM 1336 C C . LYS A 1 168 ? -31.785 10.808 42.850 1.00 55.16 168 LYS A C 1
ATOM 1338 O O . LYS A 1 168 ? -31.246 11.452 43.743 1.00 55.16 168 LYS A O 1
ATOM 1343 N N . LYS A 1 169 ? -33.041 11.041 42.460 1.00 56.62 169 LYS A N 1
ATOM 1344 C CA . LYS A 1 169 ? -33.983 11.834 43.259 1.00 56.62 169 LYS A CA 1
ATOM 1345 C C . LYS A 1 169 ? -34.461 10.973 44.428 1.00 56.62 169 LYS A C 1
ATOM 1347 O O . LYS A 1 169 ? -34.979 9.890 44.164 1.00 56.62 169 LYS A O 1
ATOM 1352 N N . GLY A 1 170 ? -34.360 11.523 45.639 1.00 50.66 170 GLY A N 1
ATOM 1353 C CA . GLY A 1 170 ? -35.028 11.043 46.854 1.00 50.66 170 GLY A CA 1
ATOM 1354 C C . GLY A 1 170 ? -34.186 10.090 47.671 1.00 50.66 170 GLY A C 1
ATOM 1355 O O . GLY A 1 170 ? -34.169 8.894 47.311 1.00 50.66 170 GLY A O 1
#

Organism: NCBI:txid1230097